Protein AF-A0A927XW28-F1 (afdb_monomer_lite)

Sequence (73 aa):
MMDILDQLQAIEGVVQLELRSGEMMLGKPDCIVYDEDDNGDETIKKIRFEPFQEPYAVYYGLDDIKGFREIGK

Structure (mmCIF, N/CA/C/O backbone):
data_AF-A0A927XW28-F1
#
_entry.id   AF-A0A927XW28-F1
#
loop_
_atom_site.group_PDB
_atom_site.id
_atom_site.type_symbol
_atom_site.label_atom_id
_atom_site.label_alt_id
_atom_site.label_comp_id
_atom_site.label_asym_id
_atom_site.label_entity_id
_atom_site.label_seq_id
_atom_site.pdbx_PDB_ins_code
_atom_site.Cartn_x
_atom_site.Cartn_y
_atom_site.Cartn_z
_atom_site.occupancy
_atom_site.B_iso_or_equiv
_atom_site.auth_seq_id
_atom_site.auth_comp_id
_atom_site.auth_asym_id
_atom_site.a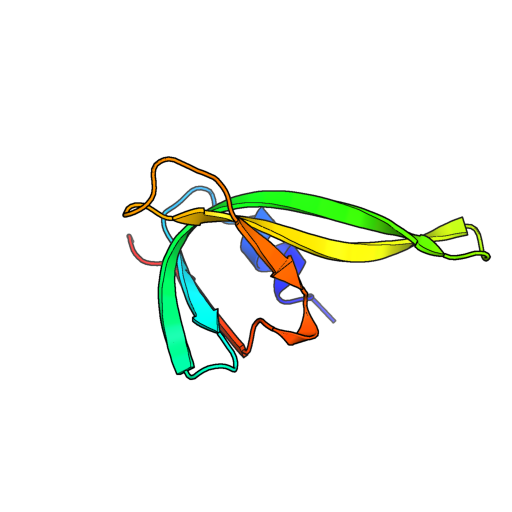uth_atom_id
_atom_site.pdbx_PDB_model_num
ATOM 1 N N . MET A 1 1 ? -2.143 1.108 -20.403 1.00 44.66 1 MET A N 1
ATOM 2 C CA . MET A 1 1 ? -3.105 0.374 -19.551 1.00 44.66 1 MET A CA 1
ATOM 3 C C . MET A 1 1 ? -3.042 1.091 -18.217 1.00 44.66 1 MET A C 1
ATOM 5 O O . MET A 1 1 ? -1.928 1.336 -17.797 1.00 44.66 1 MET A O 1
ATOM 9 N N . MET A 1 2 ? -4.153 1.572 -17.653 1.00 47.72 2 MET A N 1
ATOM 10 C CA . MET A 1 2 ? -4.089 2.309 -16.381 1.00 47.72 2 MET A CA 1
ATOM 11 C C . MET A 1 2 ? -3.781 1.314 -15.269 1.00 47.72 2 MET A C 1
ATOM 13 O O . MET A 1 2 ? -4.577 0.397 -15.047 1.00 47.72 2 MET A O 1
ATOM 17 N N . ASP A 1 3 ? -2.630 1.475 -14.627 1.00 65.56 3 ASP A N 1
ATOM 18 C CA . ASP A 1 3 ? -2.221 0.618 -13.530 1.00 65.56 3 ASP A CA 1
ATOM 19 C C . ASP A 1 3 ? -3.143 0.838 -12.332 1.00 65.56 3 ASP A C 1
ATOM 21 O O . ASP A 1 3 ? -3.691 1.919 -12.099 1.00 65.56 3 ASP A O 1
ATOM 25 N N . ILE A 1 4 ? -3.328 -0.219 -11.548 1.00 63.72 4 ILE A N 1
ATOM 26 C CA . ILE A 1 4 ? -4.111 -0.183 -10.309 1.00 63.72 4 ILE A CA 1
ATOM 27 C C . ILE A 1 4 ? -3.572 0.887 -9.328 1.00 63.72 4 ILE A C 1
ATOM 29 O O . ILE A 1 4 ? -4.277 1.384 -8.456 1.00 63.72 4 ILE A O 1
ATOM 33 N N . LEU A 1 5 ? -2.320 1.283 -9.537 1.00 66.06 5 LEU A N 1
ATOM 34 C CA . LEU A 1 5 ? -1.558 2.266 -8.789 1.00 66.06 5 LEU A CA 1
ATOM 35 C C . LEU A 1 5 ? -1.962 3.708 -9.101 1.00 66.06 5 LEU A C 1
ATOM 37 O O . LEU A 1 5 ? -2.229 4.464 -8.172 1.00 66.06 5 LEU A O 1
ATOM 41 N N . ASP A 1 6 ? -2.094 4.068 -10.381 1.00 66.38 6 ASP A N 1
ATOM 42 C CA . ASP A 1 6 ? -2.580 5.396 -10.787 1.00 66.38 6 ASP A CA 1
ATOM 43 C C . ASP A 1 6 ? -3.975 5.665 -10.214 1.00 66.38 6 ASP A C 1
ATOM 45 O O . ASP A 1 6 ? -4.295 6.769 -9.774 1.00 66.38 6 ASP A O 1
ATOM 49 N N . GLN A 1 7 ? -4.813 4.624 -10.175 1.00 68.38 7 GLN A N 1
ATOM 50 C CA . GLN A 1 7 ? -6.146 4.721 -9.593 1.00 68.38 7 GLN A CA 1
ATOM 51 C C . GLN A 1 7 ? -6.093 4.873 -8.070 1.00 68.38 7 GLN A C 1
ATOM 53 O O . GLN A 1 7 ? -6.858 5.661 -7.531 1.00 68.38 7 GLN A O 1
ATOM 58 N N . LEU A 1 8 ? -5.184 4.172 -7.380 1.00 71.81 8 LEU A N 1
ATOM 59 C CA . LEU A 1 8 ? -4.978 4.335 -5.937 1.00 71.81 8 LEU A CA 1
ATOM 60 C C . LEU A 1 8 ? -4.490 5.739 -5.574 1.00 71.81 8 LEU A C 1
ATOM 62 O O . LEU A 1 8 ? -4.985 6.311 -4.608 1.00 71.81 8 LEU A O 1
ATOM 66 N N . GLN A 1 9 ? -3.565 6.310 -6.349 1.00 66.38 9 GLN A N 1
ATOM 67 C CA . GLN A 1 9 ? -3.057 7.666 -6.115 1.00 66.38 9 GLN A CA 1
ATOM 68 C C . GLN A 1 9 ? -4.133 8.739 -6.316 1.00 66.38 9 GLN A C 1
ATOM 70 O O . GLN A 1 9 ? -4.118 9.767 -5.643 1.00 66.38 9 GLN A O 1
ATOM 75 N N . ALA A 1 10 ? -5.075 8.501 -7.228 1.00 68.56 10 ALA A N 1
ATOM 76 C CA . ALA A 1 10 ? -6.178 9.416 -7.489 1.00 68.56 10 ALA A CA 1
ATOM 77 C C . ALA A 1 10 ? -7.265 9.402 -6.395 1.00 68.56 10 ALA A C 1
ATOM 79 O O . ALA A 1 10 ? -8.174 10.234 -6.440 1.00 68.56 10 ALA A O 1
ATOM 80 N N . ILE A 1 11 ? -7.206 8.479 -5.427 1.00 75.50 11 ILE A N 1
ATOM 81 C CA . ILE A 1 11 ? -8.228 8.358 -4.384 1.00 75.50 11 ILE A CA 1
ATOM 82 C C . ILE A 1 11 ? -7.857 9.205 -3.174 1.00 75.50 11 ILE A C 1
ATOM 84 O O . ILE A 1 11 ? -6.947 8.896 -2.409 1.00 75.50 11 ILE A O 1
ATOM 88 N N . GLU A 1 12 ? -8.639 10.257 -2.950 1.00 67.94 12 GLU A N 1
ATOM 89 C CA . GLU A 1 12 ? -8.502 11.115 -1.770 1.00 67.94 12 GLU A CA 1
ATOM 90 C C . GLU A 1 12 ? -9.106 10.492 -0.493 1.00 67.94 12 GLU A C 1
ATOM 92 O O . GLU A 1 12 ? -8.839 10.963 0.618 1.00 67.94 12 GLU A O 1
ATOM 97 N N . GLY A 1 13 ? -9.926 9.446 -0.649 1.00 75.31 13 GLY A N 1
ATOM 98 C CA . GLY A 1 13 ? -10.728 8.823 0.403 1.00 75.31 13 GLY A CA 1
ATOM 99 C C . GLY A 1 13 ? -10.128 7.569 1.044 1.00 75.31 13 GLY A C 1
ATOM 100 O O . GLY A 1 13 ? -8.957 7.231 0.879 1.00 75.31 13 GLY A O 1
ATOM 101 N N . VAL A 1 14 ? -10.969 6.867 1.808 1.00 83.81 14 VAL A N 1
ATOM 102 C CA . VAL A 1 14 ? -10.622 5.575 2.411 1.00 83.81 14 VAL A CA 1
ATOM 103 C C . VAL A 1 14 ? -10.789 4.478 1.368 1.00 83.81 14 VAL A C 1
ATOM 105 O O . VAL A 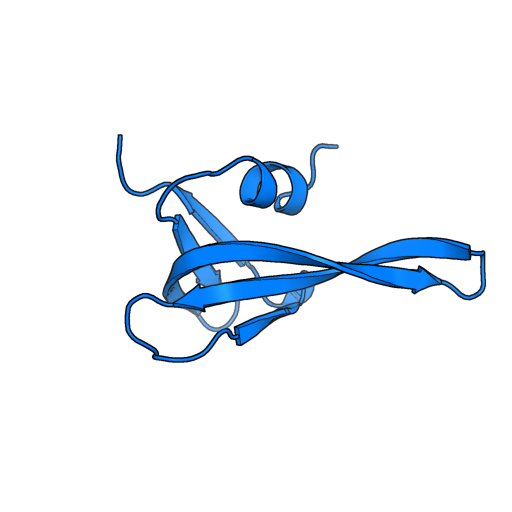1 14 ? -11.825 4.382 0.707 1.00 83.81 14 VAL A O 1
ATOM 108 N N . VAL A 1 15 ? -9.792 3.610 1.250 1.00 86.75 15 VAL A N 1
ATOM 109 C CA . VAL A 1 15 ? -9.867 2.424 0.397 1.00 86.75 15 VAL A CA 1
ATOM 110 C C . VAL A 1 15 ? -9.713 1.165 1.227 1.00 86.75 15 VAL A C 1
ATOM 112 O O . VAL A 1 15 ? -9.029 1.123 2.251 1.00 86.75 15 VAL A O 1
ATOM 115 N N . GLN A 1 16 ? -10.367 0.120 0.753 1.00 88.56 16 GLN A N 1
ATOM 116 C CA . GLN A 1 16 ? -10.150 -1.246 1.165 1.00 88.56 16 GLN A CA 1
ATOM 117 C C . GLN A 1 16 ? -9.169 -1.890 0.196 1.00 88.56 16 GLN A C 1
ATOM 119 O O . GL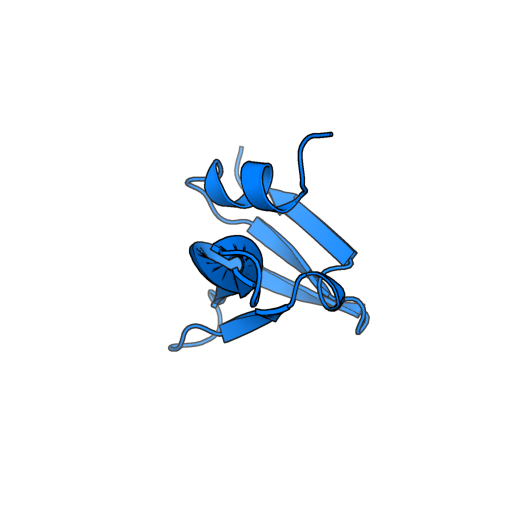N A 1 16 ? -9.450 -1.996 -0.994 1.00 88.56 16 GLN A O 1
ATOM 124 N N . LEU A 1 17 ? -8.031 -2.328 0.701 1.00 86.62 17 LEU A N 1
ATOM 125 C CA . LEU A 1 17 ? -6.997 -3.005 -0.053 1.00 86.62 17 LEU A CA 1
ATOM 126 C C . LEU A 1 17 ? -7.111 -4.514 0.202 1.00 86.62 17 LEU A C 1
ATOM 128 O O . LEU A 1 17 ? -7.185 -4.948 1.353 1.00 86.62 17 LEU A O 1
ATOM 132 N N . GLU A 1 18 ? -7.180 -5.298 -0.872 1.00 89.06 18 GLU A N 1
ATOM 133 C CA . GLU A 1 18 ? -7.188 -6.761 -0.834 1.00 89.06 18 GLU A CA 1
ATOM 134 C C . GLU A 1 18 ? -5.787 -7.253 -1.191 1.00 89.06 18 GLU A C 1
ATOM 136 O O . GLU A 1 18 ? -5.319 -7.102 -2.327 1.00 89.06 18 GLU A O 1
ATOM 141 N N . LEU A 1 19 ? -5.110 -7.842 -0.212 1.00 86.25 19 LEU A N 1
ATOM 142 C CA . LEU A 1 19 ? -3.813 -8.464 -0.421 1.00 86.25 19 LEU A CA 1
ATOM 143 C C . LEU A 1 19 ? -3.962 -9.843 -1.061 1.00 86.25 19 LEU A C 1
ATOM 145 O O . LEU A 1 19 ? -4.958 -10.547 -0.876 1.00 86.25 19 LEU A O 1
ATOM 149 N N . ARG A 1 20 ? -2.915 -10.291 -1.755 1.00 85.06 20 ARG A N 1
ATOM 150 C CA . ARG A 1 20 ? -2.818 -11.673 -2.241 1.00 85.06 20 ARG A CA 1
ATOM 151 C C . ARG A 1 20 ? -2.792 -12.704 -1.116 1.00 85.06 20 ARG A C 1
ATOM 153 O O . ARG A 1 20 ? -3.179 -13.844 -1.363 1.00 85.06 20 ARG A O 1
ATOM 160 N N . SER A 1 21 ? -2.403 -12.312 0.100 1.00 85.12 21 SER A N 1
ATOM 161 C CA . SER A 1 21 ? -2.529 -13.151 1.300 1.00 85.12 21 SER A CA 1
ATOM 162 C C . SER A 1 21 ? -3.990 -13.469 1.660 1.00 85.12 21 SER A C 1
ATOM 164 O O . SER A 1 21 ? -4.240 -14.399 2.422 1.00 85.12 21 SER A O 1
ATOM 166 N N . GLY A 1 22 ? -4.958 -12.738 1.091 1.00 84.00 22 GLY A N 1
ATOM 167 C CA . GLY A 1 22 ? -6.379 -12.810 1.438 1.00 84.00 22 GLY A CA 1
ATOM 168 C C . GLY A 1 22 ? -6.774 -11.851 2.562 1.00 84.00 22 GLY A C 1
ATOM 169 O O . GLY A 1 22 ? -7.944 -11.796 2.939 1.00 84.00 22 GLY A O 1
ATOM 170 N N . GLU A 1 23 ? -5.820 -11.085 3.090 1.00 86.31 23 GLU A N 1
ATOM 171 C CA . GLU A 1 23 ? -6.082 -10.063 4.095 1.00 86.31 23 GLU A CA 1
ATOM 172 C C . GLU A 1 23 ? -6.719 -8.825 3.462 1.00 86.31 23 GLU A C 1
ATOM 174 O O . GLU A 1 23 ? -6.352 -8.387 2.369 1.00 86.31 23 GLU A O 1
ATOM 179 N N . MET A 1 24 ? -7.687 -8.254 4.176 1.00 86.94 24 MET A N 1
ATOM 180 C CA . MET A 1 24 ? -8.368 -7.026 3.784 1.00 86.94 24 MET A CA 1
ATOM 181 C C . MET A 1 24 ? -8.018 -5.928 4.773 1.00 86.94 24 MET A C 1
ATOM 183 O O . MET A 1 24 ? -8.272 -6.074 5.969 1.00 86.94 24 MET A O 1
ATOM 187 N N . MET A 1 25 ? -7.498 -4.813 4.273 1.00 86.88 25 MET A N 1
ATOM 188 C CA . MET A 1 25 ? -7.142 -3.672 5.112 1.00 86.88 25 MET A CA 1
ATOM 189 C C . MET A 1 25 ? -7.819 -2.406 4.641 1.00 86.88 25 MET A C 1
ATOM 191 O O . MET A 1 25 ? -7.949 -2.159 3.450 1.00 86.88 25 MET A O 1
ATOM 195 N N . LEU A 1 26 ? -8.240 -1.595 5.600 1.00 88.56 26 LEU A N 1
ATOM 196 C CA . LEU A 1 26 ? -8.854 -0.299 5.357 1.00 88.56 26 LEU A CA 1
ATOM 197 C C . LEU A 1 26 ? -7.854 0.780 5.729 1.00 88.56 26 LEU A C 1
ATOM 199 O O . LEU A 1 26 ? -7.256 0.720 6.802 1.00 88.56 26 LEU A O 1
ATOM 203 N N . GLY A 1 27 ? -7.686 1.762 4.862 1.00 87.12 27 GLY A N 1
ATOM 204 C CA . GLY A 1 27 ? -6.629 2.747 5.009 1.00 87.12 27 GLY A CA 1
ATOM 205 C C . GLY A 1 27 ? -6.703 3.820 3.947 1.00 87.12 27 GLY A C 1
ATOM 206 O O . GLY A 1 27 ? -7.604 3.828 3.104 1.00 87.12 27 GLY A O 1
ATOM 207 N N . LYS A 1 28 ? -5.738 4.727 4.004 1.00 86.19 28 LYS A N 1
ATOM 208 C CA . LYS A 1 28 ? -5.545 5.743 2.981 1.00 86.19 28 LYS A CA 1
ATOM 209 C C . LYS A 1 28 ? -4.257 5.445 2.204 1.00 86.19 28 LYS A C 1
ATOM 211 O O . LYS A 1 28 ? -3.224 5.211 2.834 1.00 86.19 28 LYS A O 1
ATOM 216 N N . PRO A 1 29 ? -4.286 5.430 0.863 1.00 83.25 29 PRO A N 1
ATOM 217 C CA . PRO A 1 29 ? -3.059 5.478 0.085 1.00 83.25 29 PRO A CA 1
ATOM 218 C C . PRO A 1 29 ? -2.453 6.879 0.240 1.00 83.25 29 PRO A C 1
ATOM 220 O O . PRO A 1 29 ? -3.124 7.878 -0.006 1.00 83.25 29 PRO A O 1
ATOM 223 N N . ASP A 1 30 ? -1.208 6.955 0.704 1.00 78.69 30 ASP A N 1
ATOM 224 C CA . ASP A 1 30 ? -0.532 8.238 0.937 1.00 78.69 30 ASP A CA 1
ATOM 225 C C . ASP A 1 30 ? 0.378 8.603 -0.238 1.00 78.69 30 ASP A C 1
ATOM 227 O O . ASP A 1 30 ? 0.248 9.668 -0.836 1.00 78.69 30 ASP A O 1
ATOM 231 N N . CYS A 1 31 ? 1.292 7.700 -0.599 1.00 73.56 31 CYS A N 1
ATOM 232 C CA . CYS A 1 31 ? 2.305 7.967 -1.613 1.00 73.56 31 CYS A CA 1
ATOM 233 C C . CYS A 1 31 ? 2.743 6.683 -2.321 1.00 73.56 31 CYS A C 1
ATOM 235 O O . CYS A 1 31 ? 2.794 5.610 -1.718 1.00 73.56 31 CYS A O 1
ATOM 237 N N . ILE A 1 32 ? 3.094 6.793 -3.599 1.00 74.06 32 ILE A N 1
ATOM 238 C CA . ILE A 1 32 ? 3.693 5.709 -4.376 1.00 74.06 32 ILE A CA 1
ATOM 239 C C . ILE A 1 32 ? 5.207 5.906 -4.386 1.00 74.06 32 ILE A C 1
ATOM 241 O O . ILE A 1 32 ? 5.700 6.996 -4.664 1.00 74.06 32 ILE A O 1
ATOM 245 N N . VAL A 1 33 ? 5.938 4.841 -4.071 1.00 72.50 33 VAL A N 1
ATOM 246 C CA . VAL A 1 33 ? 7.396 4.804 -4.114 1.00 72.50 33 VAL A CA 1
ATOM 247 C C . VAL A 1 33 ? 7.836 4.199 -5.442 1.00 72.50 33 VAL A C 1
ATOM 249 O O . VAL A 1 33 ? 7.563 3.028 -5.740 1.00 72.50 33 VAL A O 1
ATOM 252 N N . TYR A 1 34 ? 8.542 5.024 -6.203 1.00 72.12 34 TYR A N 1
ATOM 253 C CA . TYR A 1 34 ? 9.194 4.680 -7.458 1.00 72.12 34 TYR A CA 1
ATOM 254 C C . TYR A 1 34 ? 10.635 4.241 -7.171 1.00 72.12 34 TYR A C 1
ATOM 256 O O . TYR A 1 34 ? 11.272 4.741 -6.242 1.00 72.12 34 TYR A O 1
ATOM 264 N N . ASP A 1 35 ? 11.125 3.278 -7.938 1.00 70.31 35 ASP A N 1
ATOM 265 C CA . ASP A 1 35 ? 12.510 2.808 -7.933 1.00 70.31 35 ASP A CA 1
ATOM 266 C C . ASP A 1 35 ? 13.036 3.026 -9.356 1.00 70.31 35 ASP A C 1
ATOM 268 O O . ASP A 1 35 ? 12.338 2.721 -10.325 1.00 70.31 35 ASP A O 1
ATOM 272 N N . GLU A 1 36 ? 14.225 3.599 -9.495 1.00 67.12 36 GLU A N 1
ATOM 273 C CA . GLU A 1 36 ? 14.859 3.750 -10.805 1.00 67.12 36 GLU A CA 1
ATOM 274 C C . GLU A 1 36 ? 15.502 2.410 -11.192 1.00 67.12 36 GLU A C 1
ATOM 276 O O . GLU A 1 36 ? 16.334 1.876 -10.455 1.00 67.12 36 GLU A O 1
ATOM 281 N N . ASP A 1 37 ? 15.093 1.852 -12.334 1.00 68.12 37 ASP A N 1
ATOM 282 C CA . ASP A 1 37 ? 15.802 0.754 -13.004 1.00 68.12 37 ASP A CA 1
ATOM 283 C C . ASP A 1 37 ? 17.255 1.196 -13.319 1.00 68.12 37 ASP A C 1
ATOM 285 O O . ASP A 1 37 ? 17.530 2.384 -13.491 1.00 68.12 37 ASP A O 1
ATOM 289 N N . ASP A 1 38 ? 18.191 0.252 -13.448 1.00 67.38 38 ASP A N 1
ATOM 290 C CA . ASP A 1 38 ? 19.510 0.442 -14.076 1.00 67.38 38 ASP A CA 1
ATOM 291 C C . ASP A 1 38 ? 19.444 1.168 -15.447 1.00 67.38 38 ASP A C 1
ATOM 293 O O . ASP A 1 38 ? 20.430 1.777 -15.869 1.00 67.38 38 ASP A O 1
ATOM 297 N N . ASN A 1 39 ? 18.296 1.147 -16.137 1.00 74.25 39 ASN A N 1
ATOM 298 C CA . ASN A 1 39 ? 18.030 1.914 -17.365 1.00 74.25 39 ASN A CA 1
ATOM 299 C C . ASN A 1 39 ? 17.602 3.381 -17.137 1.00 74.25 39 ASN A C 1
ATOM 301 O O . ASN A 1 39 ? 17.481 4.132 -18.105 1.00 74.25 39 ASN A O 1
ATOM 305 N N . GLY A 1 40 ? 17.393 3.807 -15.888 1.00 66.88 40 GLY A N 1
ATOM 306 C CA . GLY A 1 40 ? 16.877 5.135 -15.534 1.00 66.88 40 GLY A CA 1
ATOM 307 C C . GLY A 1 40 ? 15.368 5.297 -15.745 1.00 66.88 40 GLY A C 1
ATOM 308 O O . GLY A 1 40 ? 14.866 6.418 -15.715 1.00 66.88 40 GLY A O 1
ATOM 309 N N . ASP A 1 41 ? 14.647 4.198 -15.976 1.00 68.31 41 ASP A N 1
ATOM 310 C CA . ASP A 1 41 ? 13.189 4.187 -16.057 1.00 68.31 41 ASP A CA 1
ATOM 311 C C . ASP A 1 41 ? 12.581 4.066 -14.650 1.00 68.31 41 ASP A C 1
ATOM 313 O O . ASP A 1 41 ? 12.919 3.164 -13.875 1.00 68.31 41 ASP A O 1
ATOM 317 N N . GLU A 1 42 ? 11.660 4.973 -14.314 1.00 61.44 42 GLU A N 1
ATOM 318 C CA . GLU A 1 42 ? 10.932 4.958 -13.044 1.00 61.44 42 GLU A CA 1
ATOM 319 C C . GLU A 1 42 ? 9.961 3.768 -13.017 1.00 61.44 42 GLU A C 1
ATOM 321 O O . GLU A 1 42 ? 8.890 3.789 -13.628 1.00 61.44 42 GLU A O 1
ATOM 326 N N . THR A 1 43 ? 10.322 2.713 -12.288 1.00 64.56 43 THR A N 1
ATOM 327 C CA . THR A 1 43 ? 9.463 1.546 -12.083 1.00 64.56 43 THR A CA 1
ATOM 328 C C . THR A 1 43 ? 8.790 1.640 -10.723 1.00 64.56 43 THR A C 1
ATOM 330 O O . THR A 1 43 ? 9.435 1.762 -9.679 1.00 64.56 43 THR A O 1
ATOM 333 N N . ILE A 1 44 ? 7.461 1.562 -10.701 1.00 67.44 44 ILE A N 1
ATOM 334 C CA . ILE A 1 44 ? 6.724 1.587 -9.439 1.00 67.44 44 ILE A CA 1
ATOM 335 C C . ILE A 1 44 ? 6.975 0.290 -8.679 1.00 67.44 44 ILE A C 1
ATOM 337 O O . ILE A 1 44 ? 6.707 -0.799 -9.185 1.00 67.44 44 ILE A O 1
ATOM 341 N N . LYS A 1 45 ? 7.436 0.407 -7.431 1.00 71.62 45 LYS A N 1
ATOM 342 C CA . LYS A 1 45 ? 7.807 -0.758 -6.623 1.00 71.62 45 LYS A CA 1
ATOM 343 C C . LYS A 1 45 ? 6.881 -0.963 -5.439 1.00 71.62 45 LYS A C 1
ATOM 345 O O . LYS A 1 45 ? 6.559 -2.108 -5.125 1.00 71.62 45 LYS A O 1
ATOM 350 N N . LYS A 1 46 ? 6.468 0.115 -4.758 1.00 78.94 46 LYS A N 1
ATOM 351 C CA . LYS A 1 46 ? 5.678 0.019 -3.520 1.00 78.94 46 LYS A CA 1
ATOM 352 C C . LYS A 1 46 ? 4.671 1.151 -3.371 1.00 78.94 46 LYS A C 1
ATOM 354 O O . LYS A 1 46 ? 4.924 2.271 -3.793 1.00 78.94 46 LYS A O 1
ATOM 359 N N . ILE A 1 47 ? 3.575 0.881 -2.675 1.00 81.19 47 ILE A N 1
ATOM 360 C CA . ILE A 1 47 ? 2.615 1.895 -2.228 1.00 81.19 47 ILE A CA 1
ATOM 361 C C . ILE A 1 47 ? 2.726 2.033 -0.719 1.00 81.19 47 ILE A C 1
ATOM 363 O O . ILE A 1 47 ? 2.647 1.032 -0.004 1.00 81.19 47 ILE A O 1
ATOM 367 N N . ARG A 1 48 ? 2.863 3.267 -0.235 1.00 85.31 48 ARG A N 1
ATOM 368 C CA . ARG A 1 48 ? 2.666 3.609 1.169 1.00 85.31 48 ARG A CA 1
ATOM 369 C C . ARG A 1 48 ? 1.170 3.655 1.456 1.00 85.31 48 ARG A C 1
ATOM 371 O O . ARG A 1 48 ? 0.445 4.508 0.944 1.00 85.31 48 ARG A O 1
ATOM 378 N N . PHE A 1 49 ? 0.732 2.741 2.301 1.00 86.06 49 PHE A N 1
ATOM 379 C CA . PHE A 1 49 ? -0.636 2.623 2.760 1.00 86.06 49 PHE A CA 1
ATOM 380 C C . PHE A 1 49 ? -0.694 2.906 4.256 1.00 86.06 49 PHE A C 1
ATOM 382 O O . PHE A 1 49 ? 0.114 2.384 5.018 1.00 86.06 49 PHE A O 1
ATOM 389 N N . GLU A 1 50 ? -1.633 3.738 4.683 1.00 88.12 50 GLU A N 1
ATOM 390 C CA . GLU A 1 50 ? -1.834 4.091 6.088 1.00 88.12 50 GLU A CA 1
ATOM 391 C C . GLU A 1 50 ? -3.100 3.397 6.595 1.00 88.12 50 GLU A C 1
ATOM 393 O O . GLU A 1 50 ? -4.206 3.874 6.318 1.00 88.12 50 GLU A O 1
ATOM 398 N N . PRO A 1 51 ? -2.980 2.245 7.282 1.00 86.88 51 PRO A N 1
ATOM 399 C CA . PRO A 1 51 ? -4.133 1.500 7.758 1.00 86.88 51 PRO A CA 1
ATOM 400 C C . PRO A 1 51 ? -4.836 2.286 8.863 1.00 86.88 51 PRO A C 1
ATOM 402 O O . PRO A 1 51 ? -4.201 2.782 9.784 1.00 86.88 51 PRO A O 1
ATOM 405 N N . PHE A 1 52 ? -6.167 2.322 8.851 1.00 84.56 52 PHE A N 1
ATOM 406 C CA . PHE A 1 52 ? -6.949 2.970 9.913 1.00 84.56 52 PHE A CA 1
ATOM 407 C C . PHE A 1 52 ? -6.750 2.330 11.289 1.00 84.56 52 PHE A C 1
ATOM 409 O O . PHE A 1 52 ? -6.971 2.976 12.310 1.00 84.56 52 PHE A O 1
ATOM 416 N N . GLN A 1 53 ? -6.408 1.043 11.314 1.00 81.00 53 GLN A N 1
ATOM 417 C CA . GLN A 1 53 ? -6.255 0.278 12.550 1.00 81.00 53 GLN A CA 1
ATOM 418 C C . GLN A 1 53 ? -4.835 0.341 13.117 1.00 81.00 53 GLN A C 1
ATOM 420 O O . GLN A 1 53 ? -4.627 -0.100 14.246 1.00 81.00 53 GLN A O 1
ATOM 425 N N . GLU A 1 54 ? -3.872 0.886 12.370 1.00 79.00 54 GLU A N 1
ATOM 426 C CA . GLU A 1 54 ? -2.471 0.907 12.774 1.00 79.00 54 GLU A CA 1
ATOM 427 C C . GLU A 1 54 ? -1.950 2.343 12.886 1.00 79.00 54 GLU A C 1
ATOM 429 O O . GLU A 1 54 ? -2.297 3.205 12.083 1.00 79.00 54 GLU A O 1
ATOM 434 N N . PRO A 1 55 ? -1.098 2.636 13.881 1.00 79.44 55 PRO A N 1
ATOM 435 C CA . PRO A 1 55 ? -0.531 3.970 14.048 1.00 79.44 55 PRO A CA 1
ATOM 436 C C . PRO A 1 55 ? 0.604 4.268 13.053 1.00 79.44 55 PRO A C 1
ATOM 438 O O . PRO A 1 55 ? 1.184 5.351 13.105 1.00 79.44 55 PRO A O 1
ATOM 441 N N . TYR A 1 56 ? 0.970 3.310 12.197 1.00 80.38 56 TYR A N 1
ATOM 442 C CA . TYR A 1 56 ? 2.087 3.410 11.264 1.00 80.38 56 TYR A CA 1
ATOM 443 C C . TYR A 1 56 ? 1.669 3.079 9.833 1.00 80.38 56 TYR A C 1
ATOM 445 O O . TYR A 1 56 ? 0.755 2.297 9.592 1.00 80.38 56 TYR A O 1
ATOM 453 N N . ALA A 1 57 ? 2.397 3.661 8.881 1.00 83.81 57 ALA A N 1
ATOM 454 C CA . ALA A 1 57 ? 2.262 3.341 7.471 1.00 83.81 57 ALA A CA 1
ATOM 455 C C . ALA A 1 57 ? 2.987 2.033 7.131 1.00 83.81 57 ALA A C 1
ATOM 457 O O . ALA A 1 57 ? 4.075 1.749 7.637 1.00 83.81 57 ALA A O 1
ATOM 458 N N . VAL A 1 58 ? 2.403 1.274 6.217 1.00 84.69 58 VAL A N 1
ATOM 459 C CA . VAL A 1 58 ? 2.915 0.010 5.688 1.00 84.69 58 VAL A CA 1
ATOM 460 C C . VAL A 1 58 ? 3.153 0.153 4.190 1.00 84.69 58 VAL A C 1
ATOM 462 O O . VAL A 1 58 ? 2.494 0.940 3.514 1.00 84.69 58 VAL A O 1
ATOM 465 N N . TYR A 1 59 ? 4.125 -0.587 3.664 1.00 83.88 59 TYR A N 1
ATOM 466 C CA . TYR A 1 59 ? 4.474 -0.536 2.248 1.00 83.88 59 TYR A CA 1
ATOM 467 C C . TYR A 1 59 ? 4.134 -1.862 1.585 1.00 83.88 59 TYR A C 1
ATOM 469 O O . TYR A 1 59 ? 4.720 -2.884 1.941 1.00 83.88 59 TYR A O 1
ATOM 477 N N . TYR A 1 60 ? 3.240 -1.832 0.600 1.00 82.94 60 TYR A N 1
ATOM 478 C CA . TYR A 1 60 ? 2.880 -3.012 -0.186 1.00 82.94 60 TYR A CA 1
ATOM 479 C C . TYR A 1 60 ? 3.531 -2.964 -1.554 1.00 82.94 60 TYR A C 1
ATOM 481 O O . TYR A 1 60 ? 3.468 -1.934 -2.229 1.00 82.94 60 TYR A O 1
ATOM 489 N N . GLY A 1 61 ? 4.165 -4.069 -1.950 1.00 79.19 61 GLY A N 1
ATOM 490 C CA . GLY A 1 61 ? 4.623 -4.252 -3.318 1.00 79.19 61 GLY A CA 1
ATOM 491 C C . GLY A 1 61 ? 3.441 -4.437 -4.265 1.00 79.19 61 GLY A C 1
ATOM 492 O O . GLY A 1 61 ? 2.376 -4.892 -3.855 1.00 79.19 61 GLY A O 1
ATOM 493 N N . LEU A 1 62 ? 3.625 -4.107 -5.541 1.00 74.12 62 LEU A N 1
ATOM 494 C CA . LEU A 1 62 ? 2.584 -4.272 -6.563 1.00 74.12 62 LEU A CA 1
ATOM 495 C C . LEU A 1 62 ? 2.121 -5.739 -6.652 1.00 74.12 62 LEU A C 1
ATOM 497 O O . LEU A 1 62 ? 0.923 -6.015 -6.680 1.00 74.12 62 LEU A O 1
ATOM 501 N N . ASP A 1 63 ? 3.061 -6.682 -6.579 1.00 78.81 63 ASP A N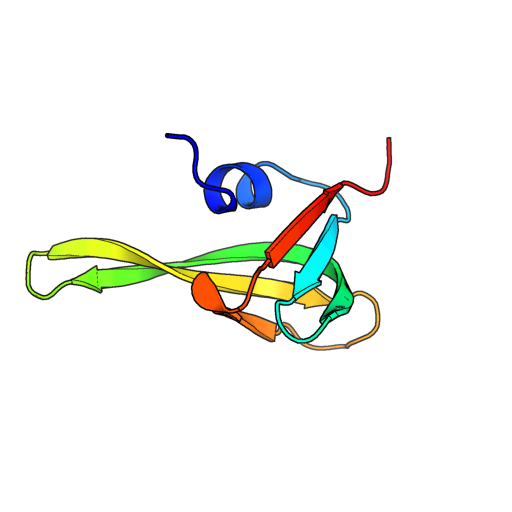 1
ATOM 502 C CA . ASP A 1 63 ? 2.779 -8.121 -6.574 1.00 78.81 63 ASP A CA 1
ATOM 503 C C . ASP A 1 63 ? 1.991 -8.604 -5.349 1.00 78.81 63 ASP A C 1
ATOM 505 O O . ASP A 1 63 ? 1.297 -9.620 -5.432 1.00 78.81 63 ASP A O 1
ATOM 509 N N . ASP A 1 64 ? 2.059 -7.884 -4.228 1.00 8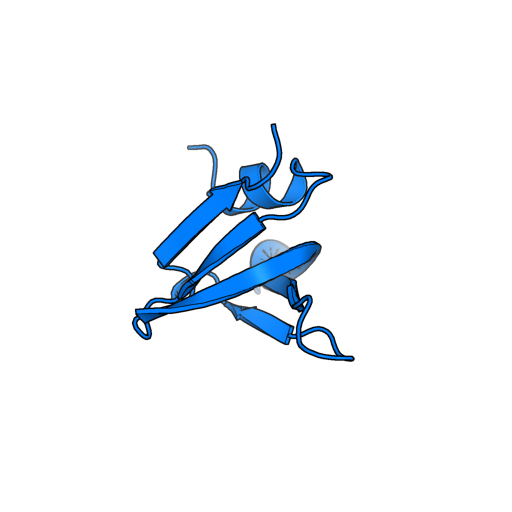2.56 64 ASP A N 1
ATOM 510 C CA . ASP A 1 64 ? 1.347 -8.237 -2.997 1.00 82.56 64 ASP A CA 1
ATOM 511 C C . ASP A 1 64 ? -0.125 -7.809 -3.040 1.00 82.56 64 ASP A C 1
ATOM 513 O O . ASP A 1 64 ? -0.959 -8.361 -2.317 1.00 82.56 64 ASP A O 1
ATOM 517 N N . ILE A 1 65 ? -0.468 -6.850 -3.902 1.00 81.56 65 ILE A N 1
ATOM 518 C CA . ILE A 1 65 ? -1.811 -6.283 -4.007 1.00 81.56 65 ILE A CA 1
ATOM 519 C C . ILE A 1 65 ? -2.597 -7.073 -5.050 1.00 81.56 65 ILE A C 1
ATOM 521 O O . ILE A 1 65 ? -2.231 -7.172 -6.220 1.00 81.56 65 ILE A O 1
ATOM 525 N N . LYS A 1 66 ? -3.720 -7.648 -4.625 1.00 83.88 66 LYS A N 1
ATOM 526 C CA . LYS A 1 66 ? -4.646 -8.340 -5.525 1.00 83.88 66 LYS A CA 1
ATOM 527 C C . LYS A 1 66 ? -5.664 -7.376 -6.127 1.00 83.88 66 LYS A C 1
ATOM 529 O O . LYS A 1 66 ? -6.071 -7.547 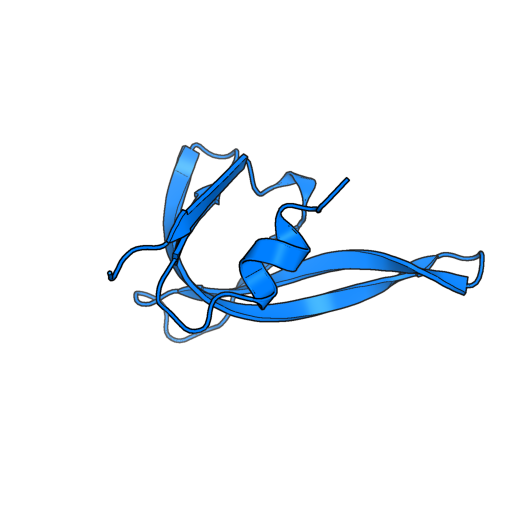-7.274 1.00 83.88 66 LYS A O 1
ATOM 534 N N . GLY A 1 67 ? -6.079 -6.384 -5.349 1.00 80.88 67 GLY A N 1
ATOM 535 C CA . GLY A 1 67 ? -7.067 -5.397 -5.750 1.00 80.88 67 GLY A CA 1
ATOM 536 C C . GLY A 1 67 ? -7.271 -4.330 -4.683 1.00 80.88 67 GLY A C 1
ATOM 537 O O . GLY A 1 67 ? -6.776 -4.447 -3.563 1.00 80.88 67 GLY A O 1
ATOM 538 N N . PHE A 1 68 ? -8.042 -3.300 -5.011 1.00 83.56 68 PHE A N 1
ATOM 539 C CA . PHE A 1 68 ? -8.557 -2.368 -4.016 1.00 83.56 68 PHE A CA 1
ATOM 540 C C . PHE A 1 68 ? -9.983 -1.937 -4.377 1.00 83.56 68 PHE A C 1
ATOM 542 O O . PHE A 1 68 ? -10.437 -2.095 -5.513 1.00 83.56 68 PHE A O 1
ATOM 549 N N . ARG A 1 69 ? -10.691 -1.381 -3.397 1.00 84.19 69 ARG A N 1
ATOM 550 C CA . ARG A 1 69 ? -12.033 -0.825 -3.544 1.00 84.19 69 ARG A CA 1
ATOM 551 C C . ARG A 1 69 ? -12.158 0.458 -2.734 1.00 84.19 69 ARG A C 1
ATOM 553 O O . ARG A 1 69 ? -11.846 0.469 -1.551 1.00 84.19 69 ARG A O 1
ATOM 560 N N . GLU A 1 70 ? -12.659 1.522 -3.345 1.00 83.75 70 GLU A N 1
ATOM 561 C CA . GLU A 1 70 ? -12.999 2.752 -2.623 1.00 83.75 70 GLU A CA 1
ATOM 562 C C . GLU A 1 70 ? -14.207 2.513 -1.699 1.00 83.75 70 GLU A C 1
ATOM 564 O O . GLU A 1 70 ? -15.225 1.952 -2.120 1.00 83.75 70 GLU A O 1
ATOM 569 N N . ILE A 1 71 ? -14.087 2.921 -0.433 1.00 78.31 71 ILE A N 1
ATOM 570 C CA . ILE A 1 71 ? -15.149 2.839 0.572 1.00 78.31 71 ILE A CA 1
ATOM 571 C C . ILE A 1 71 ? -15.469 4.267 1.023 1.00 78.31 71 ILE A C 1
ATOM 573 O O . ILE A 1 71 ? -14.733 4.846 1.817 1.00 78.31 71 ILE A O 1
ATOM 577 N N . GLY A 1 72 ? -16.579 4.833 0.538 1.00 62.38 72 GLY A N 1
ATOM 578 C CA . GLY A 1 72 ? -17.064 6.135 1.016 1.00 62.38 72 GLY A CA 1
ATOM 579 C C . GLY A 1 72 ? -17.577 7.100 -0.052 1.00 62.38 72 GLY A C 1
ATOM 580 O O . GLY A 1 72 ? -17.175 8.261 -0.047 1.00 62.38 72 GLY A O 1
ATOM 581 N N . LYS A 1 73 ? -18.491 6.651 -0.918 1.00 51.47 73 LYS A N 1
ATOM 582 C CA . LYS A 1 73 ? -19.394 7.546 -1.656 1.00 51.47 73 LYS A CA 1
ATOM 583 C C . LYS A 1 73 ? -20.819 7.386 -1.161 1.00 51.47 73 LYS A C 1
ATOM 585 O O . LYS A 1 73 ? -21.221 6.219 -0.952 1.00 51.47 73 LYS A O 1
#

Foldseek 3Di:
DDQLVNVLVPDPAWKWFQWPVRDIFIFHFDDWDWDQDPVRDTDTFWTFTGTPVDPDTDIDGSNGTPHMGGDDD

Secondary structure (DSSP, 8-state):
---HHHHHHT--S-EEEEETTS-EEEEEEEEEEEEE-TTS-EEEEEEEEEETT-SS-EEEEGGGEEEEEE---

Radius of gyration: 12.39 Å; chains: 1; bounding box: 39×24×34 Å

pLDDT: mean 76.68, std 9.88, range [44.66, 89.06]